Protein AF-A0A3D4D3J0-F1 (afdb_monomer_lite)

Structure (mmCIF, N/CA/C/O backbone):
data_AF-A0A3D4D3J0-F1
#
_entry.id   AF-A0A3D4D3J0-F1
#
loop_
_atom_site.group_PDB
_atom_site.id
_atom_site.type_symbol
_atom_site.label_atom_id
_atom_site.label_alt_id
_atom_site.label_comp_id
_atom_site.label_asym_id
_atom_site.label_entity_id
_atom_site.label_seq_id
_atom_site.pdbx_PDB_ins_code
_atom_site.Cartn_x
_atom_site.Cartn_y
_atom_site.Cartn_z
_atom_site.occupancy
_atom_site.B_iso_or_equiv
_atom_site.auth_seq_id
_atom_site.auth_comp_id
_atom_site.auth_asym_id
_atom_site.auth_atom_id
_atom_site.pdbx_PDB_model_num
ATOM 1 N N . MET A 1 1 ? -24.965 5.306 13.045 1.00 40.03 1 MET A N 1
ATOM 2 C CA . MET A 1 1 ? -24.296 3.993 13.110 1.00 40.03 1 MET A CA 1
ATOM 3 C C . MET A 1 1 ? -23.028 4.121 12.284 1.00 40.03 1 MET A C 1
ATOM 5 O O . MET A 1 1 ? -23.114 4.117 11.065 1.00 40.03 1 MET A O 1
ATOM 9 N N . ALA A 1 2 ? -21.888 4.413 12.914 1.00 51.03 2 ALA A N 1
ATOM 10 C CA . ALA A 1 2 ? -20.623 4.409 12.186 1.00 51.03 2 ALA A CA 1
ATOM 11 C C . ALA A 1 2 ? -20.332 2.947 11.839 1.00 51.03 2 ALA A C 1
ATOM 13 O O . ALA A 1 2 ? -20.273 2.113 12.742 1.00 51.03 2 ALA A O 1
ATOM 14 N N . LEU A 1 3 ? -20.245 2.618 10.550 1.00 59.03 3 LEU A N 1
ATOM 15 C CA . LEU A 1 3 ? -19.671 1.345 10.128 1.00 59.03 3 LEU A CA 1
ATOM 16 C C . LEU A 1 3 ? -18.243 1.342 10.677 1.00 59.03 3 LEU A C 1
ATOM 18 O O . LEU A 1 3 ? -17.406 2.105 10.202 1.00 59.03 3 LEU A O 1
ATOM 22 N N . GLY A 1 4 ? -17.998 0.579 11.742 1.00 65.38 4 GLY A N 1
ATOM 23 C CA . GLY A 1 4 ? -16.658 0.396 12.279 1.00 65.38 4 GLY A CA 1
ATOM 24 C C . GLY A 1 4 ? -15.837 -0.326 11.223 1.00 65.38 4 GLY A C 1
ATOM 25 O O . GLY A 1 4 ? -15.918 -1.547 11.115 1.00 65.38 4 GLY A O 1
ATOM 26 N N . LEU A 1 5 ? -15.125 0.430 10.390 1.00 71.75 5 LEU A N 1
ATOM 27 C CA . LEU A 1 5 ? -14.222 -0.137 9.402 1.00 71.75 5 LEU A CA 1
ATOM 28 C C . LEU A 1 5 ? -13.132 -0.891 10.162 1.00 71.75 5 LEU A C 1
ATOM 30 O O . LEU A 1 5 ? -12.413 -0.323 10.983 1.00 71.75 5 LEU A O 1
ATOM 34 N N . ARG A 1 6 ? -13.058 -2.201 9.924 1.00 89.12 6 ARG A N 1
ATOM 35 C CA . ARG A 1 6 ? -11.989 -3.048 10.448 1.00 89.12 6 ARG A CA 1
ATOM 36 C C . ARG A 1 6 ? -10.649 -2.530 9.911 1.00 89.12 6 ARG A C 1
ATOM 38 O O . ARG A 1 6 ? -10.531 -2.254 8.719 1.00 89.12 6 ARG A O 1
ATOM 45 N N . VAL A 1 7 ? -9.637 -2.447 10.774 1.00 94.62 7 VAL A N 1
ATOM 46 C CA . VAL A 1 7 ? -8.246 -2.214 10.353 1.00 94.62 7 VAL A CA 1
ATOM 47 C C . VAL A 1 7 ? -7.775 -3.430 9.552 1.00 94.62 7 VAL A C 1
ATOM 49 O O . VAL A 1 7 ? -7.895 -4.561 10.026 1.00 94.62 7 VAL A O 1
ATOM 52 N N . LEU A 1 8 ? -7.279 -3.196 8.337 1.00 96.25 8 LEU A N 1
ATOM 53 C CA . LEU A 1 8 ? -6.819 -4.232 7.415 1.00 96.25 8 LEU A CA 1
ATOM 54 C C . LEU A 1 8 ? -5.310 -4.123 7.246 1.00 96.25 8 LEU A C 1
ATOM 56 O O . LEU A 1 8 ? -4.781 -3.011 7.226 1.00 96.25 8 LEU A O 1
ATOM 60 N N . LYS A 1 9 ? -4.653 -5.265 7.052 1.00 97.25 9 LYS A N 1
ATOM 61 C CA . LYS A 1 9 ? -3.278 -5.346 6.557 1.00 97.25 9 LYS A CA 1
ATOM 62 C C . LYS A 1 9 ? -3.298 -5.412 5.037 1.00 97.25 9 LYS A C 1
ATOM 64 O O . LYS A 1 9 ? -3.725 -6.419 4.473 1.00 97.25 9 LYS A O 1
ATOM 69 N N . ILE A 1 10 ? -2.864 -4.341 4.386 1.00 97.19 10 ILE A N 1
ATOM 70 C CA . ILE A 1 10 ? -2.907 -4.170 2.935 1.00 97.19 10 ILE A CA 1
ATOM 71 C C . ILE A 1 10 ? -1.483 -4.150 2.380 1.00 97.19 10 ILE A C 1
ATOM 73 O O . ILE A 1 10 ? -0.657 -3.326 2.779 1.00 97.19 10 ILE A O 1
ATOM 77 N N . LEU A 1 11 ? -1.208 -5.020 1.413 1.00 96.50 11 LEU A N 1
ATOM 78 C CA . LEU A 1 11 ? 0.047 -5.037 0.669 1.00 96.50 11 LEU A CA 1
ATOM 79 C C . LEU A 1 11 ? -0.179 -4.549 -0.757 1.00 96.50 11 LEU A C 1
ATOM 81 O O . LEU A 1 11 ? -0.927 -5.163 -1.512 1.00 96.50 11 LEU A O 1
ATOM 85 N N . ILE A 1 12 ? 0.488 -3.467 -1.142 1.00 94.62 12 ILE A N 1
ATOM 86 C CA . ILE A 1 12 ? 0.526 -2.990 -2.524 1.00 94.62 12 ILE A CA 1
ATOM 87 C C . ILE A 1 12 ? 1.826 -3.484 -3.158 1.00 94.62 12 ILE A C 1
ATOM 89 O O . ILE A 1 12 ? 2.916 -3.105 -2.731 1.00 94.62 12 ILE A O 1
ATOM 93 N N . VAL A 1 13 ? 1.708 -4.318 -4.186 1.00 92.12 13 VAL A N 1
ATOM 94 C CA . VAL A 1 13 ? 2.835 -4.848 -4.956 1.00 92.12 13 VAL A CA 1
ATOM 95 C C . VAL A 1 13 ? 2.912 -4.088 -6.273 1.00 92.12 13 VAL A C 1
ATOM 97 O O . VAL A 1 13 ? 1.960 -4.097 -7.049 1.00 92.12 13 VAL A O 1
ATOM 100 N N . SER A 1 14 ? 4.029 -3.418 -6.537 1.00 86.62 14 SER A N 1
ATOM 101 C CA . SER A 1 14 ? 4.259 -2.685 -7.785 1.00 86.62 14 SER A CA 1
ATOM 102 C C . SER A 1 14 ? 5.566 -3.158 -8.420 1.00 86.62 14 SER A C 1
ATOM 104 O O . SER A 1 14 ? 6.631 -2.840 -7.886 1.00 86.62 14 SER A O 1
ATOM 106 N N . PRO A 1 15 ? 5.530 -3.855 -9.571 1.00 72.12 15 PRO A N 1
ATO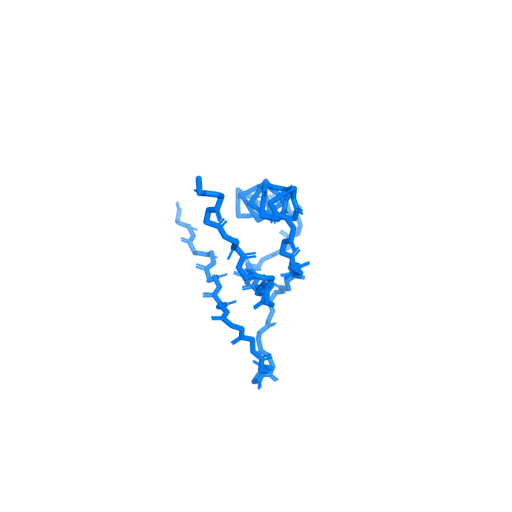M 107 C CA . PRO A 1 15 ? 6.733 -4.201 -10.308 1.00 72.12 15 PRO A CA 1
ATOM 108 C C . PRO A 1 15 ? 7.403 -2.925 -10.842 1.00 72.12 15 PRO A C 1
ATOM 110 O O . PRO A 1 15 ? 6.757 -2.069 -11.457 1.00 72.12 15 PRO A O 1
ATOM 113 N N . GLY A 1 16 ? 8.713 -2.803 -10.633 1.00 63.56 16 GLY A N 1
ATOM 114 C CA . GLY A 1 16 ? 9.541 -1.764 -11.248 1.00 63.56 16 GLY A CA 1
ATOM 115 C C . GLY A 1 16 ? 10.106 -0.720 -10.283 1.00 63.56 16 GLY A C 1
ATOM 116 O O . GLY A 1 16 ? 9.561 -0.438 -9.220 1.00 63.56 16 GLY A O 1
ATOM 117 N N . SER A 1 17 ? 11.247 -0.156 -10.682 1.00 60.00 17 SER A N 1
ATOM 118 C CA . SER A 1 17 ? 11.977 0.878 -9.949 1.00 60.00 17 SER A CA 1
ATOM 119 C C . SER A 1 17 ? 11.137 2.149 -9.750 1.00 60.00 17 SER A C 1
ATOM 121 O O . SER A 1 17 ? 10.251 2.449 -10.548 1.00 60.00 17 SER A O 1
ATOM 123 N N . LEU A 1 18 ? 11.465 2.897 -8.687 1.00 54.97 18 LEU A N 1
ATOM 124 C CA . LEU A 1 18 ? 10.800 4.067 -8.068 1.00 54.97 18 LEU A CA 1
ATOM 125 C C . LEU A 1 18 ? 10.346 5.247 -8.979 1.00 54.97 18 LEU A C 1
ATOM 127 O O . LEU A 1 18 ? 9.999 6.311 -8.469 1.00 54.97 18 LEU A O 1
ATOM 131 N N . HIS A 1 19 ? 10.339 5.115 -10.308 1.00 59.50 19 HIS A N 1
ATOM 132 C CA . HIS A 1 19 ? 10.164 6.213 -11.267 1.00 59.50 19 HIS A CA 1
ATOM 133 C C . HIS A 1 19 ? 9.136 5.936 -12.383 1.00 59.50 19 HIS A C 1
ATOM 135 O O . HIS A 1 19 ? 9.276 6.458 -13.487 1.00 59.50 19 HIS A O 1
ATOM 141 N N . ASN A 1 20 ? 8.091 5.143 -12.130 1.00 69.12 20 ASN A N 1
ATOM 142 C CA . ASN A 1 20 ? 7.006 4.900 -13.096 1.00 69.12 20 ASN A CA 1
ATOM 143 C C . ASN A 1 20 ? 5.629 5.374 -12.583 1.00 69.12 20 ASN A C 1
ATOM 145 O O . ASN A 1 20 ? 5.468 5.778 -11.426 1.00 69.12 20 ASN A O 1
ATOM 149 N N . GLY A 1 21 ? 4.616 5.337 -13.458 1.00 76.19 21 GLY A N 1
ATOM 150 C CA . GLY A 1 21 ? 3.224 5.642 -13.096 1.00 76.19 21 GLY A CA 1
ATOM 151 C C . GLY A 1 21 ? 2.700 4.759 -11.957 1.00 76.19 21 GLY A C 1
ATOM 152 O O . GLY A 1 21 ? 1.973 5.248 -11.091 1.00 76.19 21 GLY A O 1
ATOM 153 N N . ASN A 1 22 ? 3.160 3.506 -11.886 1.00 82.88 22 ASN A N 1
ATOM 154 C CA . ASN A 1 22 ? 2.788 2.563 -10.828 1.00 82.88 22 ASN A CA 1
ATOM 155 C C . ASN A 1 22 ? 3.249 3.041 -9.451 1.00 82.88 22 ASN A C 1
ATOM 157 O O . ASN A 1 22 ? 2.472 2.987 -8.504 1.00 82.88 22 ASN A O 1
ATOM 161 N N . THR A 1 23 ? 4.450 3.616 -9.349 1.00 84.06 23 THR A N 1
ATOM 162 C CA . THR A 1 23 ? 4.969 4.168 -8.088 1.00 84.06 23 THR A CA 1
ATOM 163 C C . THR A 1 23 ? 4.075 5.298 -7.576 1.00 84.06 2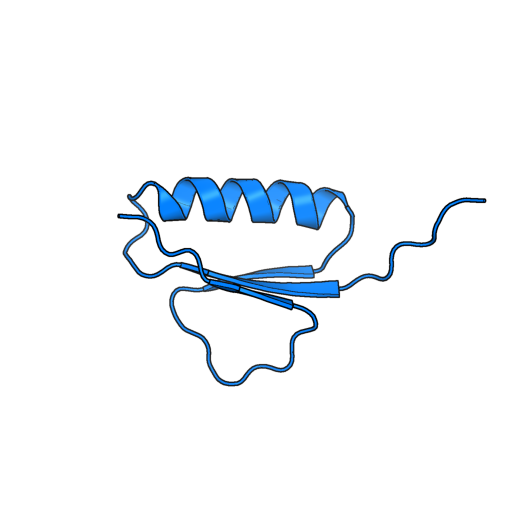3 THR A C 1
ATOM 165 O O . THR A 1 23 ? 3.712 5.328 -6.400 1.00 84.06 23 THR A O 1
ATOM 168 N N . ARG A 1 24 ? 3.658 6.218 -8.458 1.00 88.31 24 ARG A N 1
ATOM 169 C CA . ARG A 1 24 ? 2.758 7.322 -8.077 1.00 88.31 24 ARG A CA 1
ATOM 170 C C . ARG A 1 24 ? 1.391 6.810 -7.631 1.00 88.31 24 ARG A C 1
ATOM 172 O O . ARG A 1 24 ? 0.868 7.294 -6.628 1.00 88.31 24 ARG A O 1
ATOM 179 N N . SER A 1 25 ? 0.835 5.831 -8.342 1.00 90.38 25 SER A N 1
ATOM 180 C CA . SER A 1 25 ? -0.430 5.191 -7.970 1.00 90.38 25 SER A CA 1
ATOM 181 C C . SER A 1 25 ? -0.325 4.461 -6.630 1.00 90.38 25 SER A C 1
ATOM 183 O O . SER A 1 25 ? -1.181 4.665 -5.772 1.00 90.38 25 SER A O 1
ATOM 185 N N . ALA A 1 26 ? 0.752 3.700 -6.405 1.00 92.12 26 ALA A N 1
ATOM 186 C CA . ALA A 1 26 ? 1.011 2.988 -5.154 1.00 92.12 26 ALA A CA 1
ATOM 187 C C . ALA A 1 26 ? 1.082 3.945 -3.964 1.00 92.12 26 ALA A C 1
ATOM 189 O O . ALA A 1 26 ? 0.386 3.747 -2.972 1.00 92.12 26 ALA A O 1
ATOM 190 N N . ILE A 1 27 ? 1.878 5.013 -4.086 1.00 92.25 27 ILE A N 1
ATOM 191 C CA . ILE A 1 27 ? 2.036 6.027 -3.036 1.00 92.25 27 ILE A CA 1
ATOM 192 C C . ILE A 1 27 ? 0.697 6.699 -2.736 1.00 92.25 27 ILE A C 1
ATOM 194 O O . ILE A 1 27 ? 0.327 6.845 -1.571 1.00 92.25 27 ILE A O 1
ATOM 198 N N . ARG A 1 28 ? -0.052 7.083 -3.778 1.00 93.50 28 ARG A N 1
ATOM 199 C CA . ARG A 1 28 ? -1.362 7.713 -3.601 1.00 93.50 28 ARG A CA 1
ATOM 200 C C . ARG A 1 28 ? -2.316 6.783 -2.859 1.00 93.50 28 ARG A C 1
ATOM 202 O O . ARG A 1 28 ? -2.917 7.198 -1.878 1.00 93.50 28 ARG A O 1
ATOM 209 N N . TRP A 1 29 ? -2.443 5.533 -3.293 1.00 95.12 29 TRP A N 1
ATOM 210 C CA . TRP A 1 29 ? -3.351 4.578 -2.659 1.00 95.12 29 TRP A CA 1
ATOM 211 C C . TRP A 1 29 ? -2.934 4.256 -1.227 1.00 95.12 29 TRP A C 1
ATOM 213 O O . TRP A 1 29 ? -3.792 4.225 -0.350 1.00 95.12 29 TRP A O 1
ATOM 223 N N . ALA A 1 30 ? -1.635 4.103 -0.963 1.00 95.81 30 ALA A N 1
ATOM 224 C CA . ALA A 1 30 ? -1.138 3.901 0.392 1.00 95.81 30 ALA A CA 1
ATOM 225 C C . ALA A 1 30 ? -1.498 5.065 1.319 1.00 95.81 30 ALA A C 1
ATOM 227 O O . ALA A 1 30 ? -1.934 4.823 2.442 1.00 95.81 30 ALA A O 1
ATOM 228 N N . SER A 1 31 ? -1.383 6.308 0.842 1.00 97.12 31 SER A N 1
ATOM 229 C CA . SER A 1 31 ? -1.777 7.494 1.605 1.00 97.12 31 SER A CA 1
ATOM 230 C C . SER A 1 31 ? -3.267 7.480 1.957 1.00 97.12 31 SER A C 1
ATOM 232 O O . SER A 1 31 ? -3.618 7.640 3.122 1.00 97.12 31 SER A O 1
ATOM 234 N N . GLU A 1 32 ? -4.144 7.266 0.974 1.00 97.06 32 GLU A N 1
ATOM 235 C CA . GLU A 1 32 ? -5.600 7.282 1.189 1.00 97.06 32 GLU A CA 1
ATOM 236 C C . GLU A 1 32 ? -6.051 6.140 2.116 1.00 97.06 32 GLU A C 1
ATOM 238 O O . GLU A 1 32 ? -6.819 6.349 3.052 1.00 97.06 32 GLU A O 1
ATOM 243 N N . LEU A 1 33 ? -5.535 4.927 1.903 1.00 95.94 33 LEU A N 1
ATOM 244 C CA . LEU A 1 33 ? -5.884 3.754 2.710 1.00 95.94 33 LEU A CA 1
ATOM 245 C C . LEU A 1 33 ? -5.352 3.860 4.145 1.00 95.94 33 LEU A C 1
ATOM 247 O O . LEU A 1 33 ? -6.046 3.475 5.087 1.00 95.94 33 LEU A O 1
ATOM 251 N N . SER A 1 34 ? -4.160 4.431 4.329 1.00 96.81 34 SER A N 1
ATOM 252 C CA . SER A 1 34 ? -3.630 4.708 5.669 1.00 96.81 34 SER A CA 1
ATOM 253 C C . SER A 1 34 ? -4.446 5.791 6.378 1.00 96.81 34 SER A C 1
ATOM 255 O O . SER A 1 34 ? -4.711 5.670 7.571 1.00 96.81 34 SER A O 1
ATOM 257 N N . ALA A 1 35 ? -4.911 6.821 5.659 1.00 96.44 35 ALA A N 1
ATOM 258 C CA . ALA A 1 35 ? -5.782 7.860 6.218 1.00 96.44 35 ALA A CA 1
ATOM 259 C C . ALA A 1 35 ? -7.147 7.315 6.682 1.00 96.44 35 ALA A C 1
ATOM 261 O O . ALA A 1 35 ? -7.755 7.872 7.595 1.00 96.44 35 ALA A O 1
ATOM 262 N N . LEU A 1 36 ? -7.603 6.201 6.101 1.00 95.00 36 LEU A N 1
ATOM 263 C CA . LEU A 1 36 ? -8.781 5.453 6.552 1.00 95.00 36 LEU A CA 1
ATOM 264 C C . LEU A 1 36 ? -8.504 4.528 7.755 1.00 95.00 36 LEU A C 1
ATOM 266 O O . LEU A 1 36 ? -9.431 3.903 8.268 1.00 95.00 36 LEU A O 1
ATOM 270 N N . GLY A 1 37 ? -7.257 4.461 8.231 1.00 95.94 37 GLY A N 1
ATOM 271 C CA . GLY A 1 37 ? -6.857 3.702 9.416 1.00 95.94 37 GLY A CA 1
ATOM 272 C C . GLY A 1 37 ? -6.371 2.279 9.137 1.00 95.94 37 GLY A C 1
ATOM 273 O O . GLY A 1 37 ? -6.307 1.484 10.070 1.00 95.94 37 GLY A O 1
ATOM 274 N N . HIS A 1 38 ? -6.048 1.929 7.889 1.00 96.50 38 HIS A N 1
ATOM 275 C CA . HIS A 1 38 ? -5.486 0.618 7.550 1.00 96.50 38 HIS A CA 1
ATOM 276 C C . HIS A 1 38 ? -3.954 0.588 7.683 1.00 96.50 38 HIS A C 1
ATOM 278 O O . HIS A 1 38 ? -3.282 1.611 7.563 1.00 96.50 38 HIS A O 1
ATOM 284 N N . GLU A 1 39 ? -3.393 -0.601 7.893 1.00 96.94 39 GLU A N 1
ATOM 285 C CA . GLU A 1 39 ? -1.951 -0.843 7.832 1.00 96.94 39 GLU A CA 1
ATOM 286 C C . GLU A 1 39 ? -1.573 -1.110 6.374 1.00 96.94 39 GLU A C 1
ATOM 288 O O . GLU A 1 39 ? -2.025 -2.097 5.795 1.00 96.94 39 GLU A O 1
ATOM 293 N N . VAL A 1 40 ? -0.762 -0.243 5.762 1.00 96.94 40 VAL A N 1
ATOM 294 C CA . VAL A 1 40 ? -0.408 -0.365 4.341 1.00 96.94 40 VAL A CA 1
ATOM 295 C C . VAL A 1 40 ? 1.097 -0.461 4.153 1.00 96.94 40 VAL A C 1
ATOM 297 O O . VAL A 1 40 ? 1.850 0.361 4.673 1.00 96.94 40 VAL A O 1
ATOM 300 N N . ARG A 1 41 ? 1.541 -1.431 3.349 1.00 95.44 41 ARG A N 1
ATOM 301 C CA . ARG A 1 41 ? 2.935 -1.553 2.907 1.00 95.44 41 ARG A CA 1
ATOM 302 C C . ARG A 1 41 ? 3.011 -1.600 1.385 1.00 95.44 41 ARG A C 1
ATOM 304 O O . ARG A 1 41 ? 2.164 -2.214 0.743 1.00 95.44 41 ARG A O 1
ATOM 311 N N . ILE A 1 42 ? 4.039 -0.969 0.821 1.00 92.75 42 ILE A N 1
ATOM 312 C CA . ILE A 1 42 ? 4.376 -1.049 -0.605 1.00 92.75 42 ILE A CA 1
ATOM 313 C C . ILE A 1 42 ? 5.636 -1.905 -0.756 1.00 92.75 42 ILE A C 1
ATOM 315 O O . ILE A 1 42 ? 6.601 -1.703 -0.021 1.00 92.75 42 ILE A O 1
ATOM 319 N N . THR A 1 43 ? 5.632 -2.834 -1.707 1.00 91.75 43 THR A N 1
ATOM 320 C CA . THR A 1 43 ? 6.768 -3.705 -2.041 1.00 91.75 43 THR A CA 1
ATOM 321 C C . THR A 1 43 ? 6.852 -3.932 -3.553 1.00 91.75 43 THR A C 1
ATOM 323 O O . THR A 1 43 ? 5.873 -3.729 -4.275 1.00 91.75 43 THR A O 1
ATOM 326 N N . SER A 1 44 ? 8.017 -4.342 -4.049 1.00 88.12 44 SER A N 1
ATOM 327 C CA . SER A 1 44 ? 8.184 -4.815 -5.428 1.00 88.12 44 SER A CA 1
ATOM 328 C C . SER A 1 44 ? 7.842 -6.295 -5.595 1.00 88.12 44 SER A C 1
ATOM 330 O O . SER A 1 44 ? 7.564 -6.728 -6.710 1.00 88.12 44 SER A O 1
ATOM 332 N N . GLU A 1 45 ? 7.851 -7.061 -4.503 1.00 87.62 45 GLU A N 1
ATOM 333 C CA . GLU A 1 45 ? 7.707 -8.518 -4.501 1.00 87.62 45 GLU A CA 1
ATOM 334 C C . GLU A 1 45 ? 6.810 -8.973 -3.346 1.00 87.62 45 GLU A C 1
ATOM 336 O O . GLU A 1 45 ? 6.783 -8.345 -2.286 1.00 87.62 45 GLU A O 1
ATOM 341 N N . TRP A 1 46 ? 6.061 -10.055 -3.557 1.00 87.56 46 TRP A N 1
ATOM 342 C CA . TRP A 1 46 ? 5.247 -10.689 -2.521 1.00 87.56 46 TRP A CA 1
ATOM 343 C C . TRP A 1 46 ? 5.918 -11.975 -2.039 1.00 87.56 46 TRP A C 1
ATOM 345 O O . TRP A 1 46 ? 6.257 -12.831 -2.851 1.00 87.56 46 TRP A O 1
ATOM 355 N N . GLU A 1 47 ? 6.070 -12.107 -0.720 1.00 89.69 47 GLU A N 1
ATOM 356 C CA . GLU A 1 47 ? 6.797 -13.203 -0.065 1.00 89.69 47 GLU A CA 1
ATOM 357 C C . GLU A 1 47 ? 5.857 -14.109 0.760 1.00 89.69 47 GLU A C 1
ATOM 359 O O . GLU A 1 47 ? 6.119 -14.390 1.927 1.00 89.69 47 GLU A O 1
ATOM 364 N N . ASP A 1 48 ? 4.714 -14.520 0.192 1.00 89.00 48 ASP A N 1
ATOM 365 C CA . ASP A 1 48 ? 3.708 -15.384 0.855 1.00 89.00 48 ASP A CA 1
ATOM 366 C C . ASP A 1 48 ? 3.189 -14.851 2.209 1.00 89.00 48 ASP A C 1
ATOM 368 O O . ASP A 1 48 ? 2.757 -15.579 3.107 1.00 89.00 48 ASP A O 1
ATOM 372 N N . GLU A 1 49 ? 3.209 -13.531 2.363 1.00 89.75 49 GLU A N 1
ATOM 373 C CA . GLU A 1 49 ? 2.849 -12.868 3.609 1.00 89.75 49 GLU A CA 1
ATOM 374 C C . GLU A 1 49 ? 1.338 -12.905 3.867 1.00 89.75 49 GLU A C 1
ATOM 376 O O . GLU A 1 49 ? 0.529 -12.698 2.959 1.00 89.75 49 GLU A O 1
ATOM 381 N N . ASN A 1 50 ? 0.951 -13.105 5.131 1.00 93.56 50 ASN A N 1
ATOM 382 C CA . ASN A 1 50 ? -0.452 -13.172 5.534 1.00 93.56 50 ASN A CA 1
ATOM 383 C C . ASN A 1 50 ? -1.046 -11.759 5.678 1.00 93.56 50 ASN A C 1
ATOM 385 O O . ASN A 1 50 ? -0.798 -11.059 6.666 1.00 93.56 50 ASN A O 1
ATOM 389 N N . VAL A 1 51 ? -1.805 -11.344 4.664 1.00 95.88 51 VAL A N 1
ATOM 390 C CA . VAL A 1 51 ? -2.419 -10.016 4.542 1.00 95.88 51 VAL A CA 1
ATOM 391 C C . VAL A 1 51 ? -3.918 -10.139 4.290 1.00 95.88 51 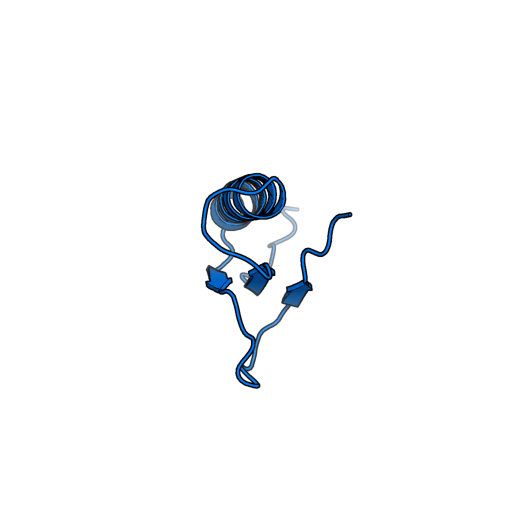VAL A C 1
ATOM 393 O O . VAL A 1 51 ? -4.381 -11.118 3.711 1.00 95.88 51 VAL A O 1
ATOM 396 N N . ASP A 1 52 ? -4.686 -9.136 4.713 1.00 96.62 52 ASP A N 1
ATOM 397 C CA . ASP A 1 52 ? -6.132 -9.105 4.473 1.00 96.62 52 ASP A CA 1
ATOM 398 C C . ASP A 1 52 ? -6.459 -8.729 3.017 1.00 96.62 52 ASP A C 1
ATOM 400 O O . ASP A 1 52 ? -7.517 -9.093 2.504 1.00 96.62 52 ASP A O 1
ATOM 404 N N . LEU A 1 53 ? -5.564 -7.987 2.353 1.00 95.31 53 LEU A N 1
ATOM 405 C CA . LEU A 1 53 ? -5.697 -7.589 0.953 1.00 95.31 53 LEU A CA 1
ATOM 406 C C . LEU A 1 53 ? -4.323 -7.432 0.287 1.00 95.31 53 LEU A C 1
ATOM 408 O O . LEU A 1 53 ? -3.461 -6.715 0.794 1.00 95.31 53 LEU A O 1
ATOM 412 N N . LEU A 1 54 ? -4.162 -8.032 -0.893 1.00 95.62 54 LEU A N 1
ATOM 413 C CA . LEU A 1 54 ? -3.039 -7.791 -1.797 1.00 95.62 54 LEU A CA 1
ATOM 414 C C . LEU A 1 54 ? -3.527 -7.031 -3.034 1.00 95.62 54 LEU A C 1
ATOM 416 O O . LEU A 1 54 ? -4.495 -7.429 -3.679 1.00 95.62 54 LEU A O 1
ATOM 420 N N . VAL A 1 55 ? -2.835 -5.949 -3.378 1.00 92.69 55 VAL A N 1
ATOM 421 C CA . VAL A 1 55 ? -3.109 -5.105 -4.542 1.00 92.69 55 VAL A CA 1
ATOM 422 C C . VAL A 1 55 ? -1.898 -5.129 -5.465 1.00 92.69 55 VAL A C 1
ATOM 424 O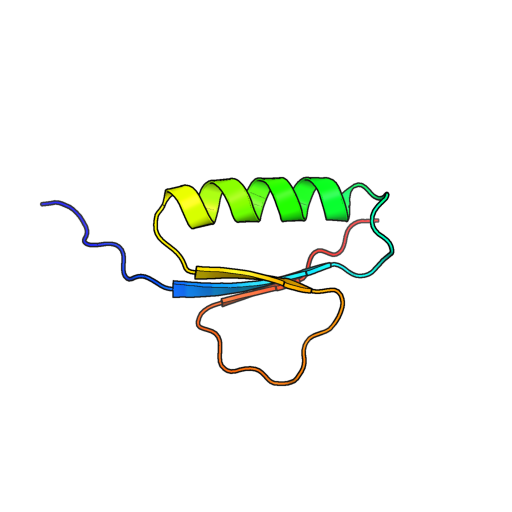 O . VAL A 1 55 ? -0.900 -4.467 -5.195 1.00 92.69 55 VAL A O 1
ATOM 427 N N . ALA A 1 56 ? -1.979 -5.874 -6.564 1.00 90.94 56 ALA A N 1
ATOM 428 C CA . ALA A 1 56 ? -0.940 -5.881 -7.588 1.00 90.94 56 ALA A CA 1
ATOM 429 C C . ALA A 1 56 ? -1.203 -4.766 -8.610 1.00 90.94 56 ALA A C 1
ATOM 431 O O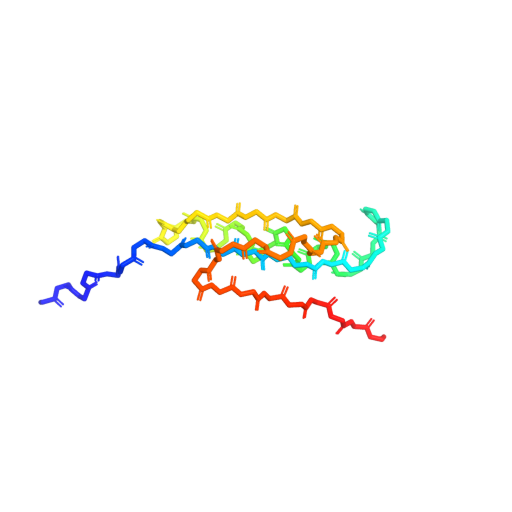 . ALA A 1 56 ? -2.220 -4.774 -9.305 1.00 90.94 56 ALA A O 1
ATOM 432 N N . LEU A 1 57 ? -0.292 -3.801 -8.701 1.00 86.81 57 LEU A N 1
ATOM 433 C CA . LEU A 1 57 ? -0.345 -2.738 -9.695 1.00 86.81 57 LEU A CA 1
ATOM 434 C C . LEU A 1 57 ? 0.404 -3.176 -10.943 1.00 86.81 57 LEU A C 1
ATOM 436 O O . LEU A 1 57 ? 1.628 -3.246 -10.946 1.00 86.81 57 LEU A O 1
ATOM 440 N N . ASN A 1 58 ? -0.336 -3.424 -12.012 1.00 78.75 58 ASN A N 1
ATOM 441 C CA . ASN A 1 58 ? 0.220 -3.616 -13.338 1.00 78.75 58 ASN A CA 1
ATOM 442 C C . ASN A 1 58 ? -0.416 -2.579 -14.266 1.00 78.75 58 ASN A C 1
ATOM 444 O O . ASN A 1 58 ? -1.641 -2.540 -14.383 1.00 78.75 58 ASN A O 1
ATOM 448 N N . ALA A 1 59 ? 0.399 -1.730 -14.882 1.00 67.62 59 ALA A N 1
ATOM 449 C CA . ALA A 1 59 ? -0.049 -0.793 -15.905 1.00 67.62 59 ALA A CA 1
ATOM 450 C C . ALA A 1 59 ? 0.899 -0.878 -17.102 1.00 67.62 59 ALA A C 1
ATOM 452 O O . ALA A 1 59 ? 2.117 -0.951 -16.909 1.00 67.62 59 ALA A O 1
ATOM 453 N N . GLU A 1 60 ? 0.309 -0.883 -18.295 1.00 59.88 60 GLU A N 1
ATOM 454 C CA . GLU A 1 60 ? 0.977 -0.815 -19.601 1.00 59.88 60 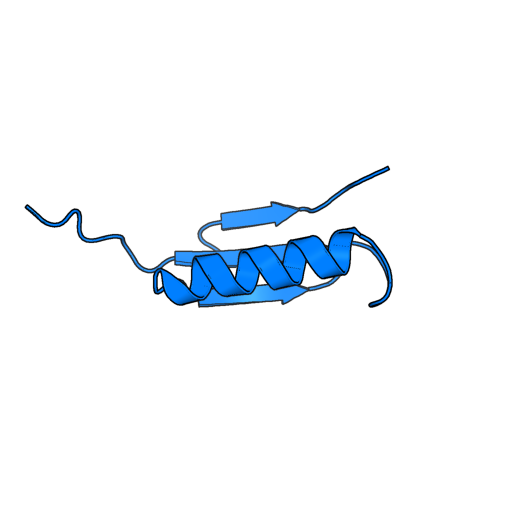GLU A CA 1
ATOM 455 C C . GLU A 1 60 ? 1.071 0.636 -20.090 1.00 59.88 60 GLU A C 1
ATOM 457 O O . GLU A 1 60 ? 0.105 1.405 -19.859 1.00 59.88 60 GLU A O 1
#

Secondary structure (DSSP, 8-state):
----PPP-EEEEE--S-SSSHHHHHHHHHHHHHHHTT-EEEEESS--S---SEEEE----

Radius of gyration: 12.41 Å; chains: 1; bounding box: 36×23×33 Å

Sequence (60 aa):
MALGLRVLKILIVSPGSLHNGNTRSAIRWASELSALGHEVRITSEWEDENVDLLVALNAE

pLDDT: mean 85.52, std 14.15, range [40.03, 97.25]

Foldseek 3Di:
DPPPDDAWFEEEAEADDCDDPSNVVLVVVQVVSVVVVHHYDYYNDDDVDDTPYYHYDDDD